Protein AF-A0A931AI17-F1 (afdb_monomer_lite)

Sequence (162 aa):
MIESPLHPPLAVEEPGRRIVLAGLVGIILPIGLLAWVWLWLMVNLFPERCGHFGCFGYLFQAWEIGRWVAALLAWPLLYLLRVRPAWPVAMLAAFFLSALWSLGEALFTRRFGVSLTLILYSGVIAFPLAARMAMPRVSHRLLIWVIGLFLALHTYAILLHE

Radius of gyration: 20.32 Å; chains: 1; bounding box: 76×24×55 Å

Foldseek 3Di:
DDDDDPDPPPPPDDLPVLLVLLLVLLVVLLVVLVVQLVVCCVVPPPCPDQDPVGCVVVSVVSNVVSVVVSLVVSQVSCVVVVLPPSVQLSVQLNLQLLLLLLLLVLCCVPDVVVSVCSNSNSSSVSRSVSSVLPDPPDDVVVVVVVSVVSVVSSVVSVVSVD

pLDDT: mean 72.92, std 10.22, range [43.5, 85.94]

Secondary structure (DSSP, 8-state):
--------------HHHHHHHHHHHHHHHHHHHHHHHHHHHHHH--GGG--TTTTHHHHHHHHHHHHHHHHHHHHHHHHHTT-SSHHHHHHHHHHHHHHHHHHHHHHHTT-HHHHHHHHHHHHHHHHHHHHHHTSTTS-HHHHHHHHHHHHHHHHHHHHTT-

Structure (mmCIF, N/CA/C/O backbone):
data_AF-A0A931AI17-F1
#
_entry.id   AF-A0A931AI17-F1
#
loop_
_atom_site.group_PDB
_atom_site.id
_atom_site.type_symbol
_atom_site.label_atom_id
_atom_site.label_alt_id
_atom_site.label_comp_id
_atom_site.label_asym_id
_atom_site.label_entity_id
_atom_site.label_seq_id
_atom_site.pdbx_PDB_ins_code
_atom_site.Cartn_x
_atom_site.Cartn_y
_atom_site.Cartn_z
_atom_site.occupancy
_atom_site.B_iso_or_equiv
_atom_site.auth_seq_id
_atom_site.auth_comp_id
_atom_site.auth_asym_id
_atom_site.auth_atom_id
_atom_site.pdbx_PDB_model_num
ATOM 1 N N . MET A 1 1 ? -54.303 -13.333 25.512 1.00 45.28 1 MET A N 1
ATOM 2 C CA . MET A 1 1 ? -54.376 -13.826 24.119 1.00 45.28 1 MET A CA 1
ATOM 3 C C . MET A 1 1 ? -54.607 -12.603 23.251 1.00 45.28 1 MET A C 1
ATOM 5 O O . MET A 1 1 ? -55.621 -11.963 23.455 1.00 45.28 1 MET A O 1
ATOM 9 N N . ILE A 1 2 ? -53.712 -12.132 22.391 1.00 43.91 2 ILE A N 1
ATOM 10 C CA . ILE A 1 2 ? -52.614 -12.762 21.650 1.00 43.91 2 ILE A CA 1
ATOM 11 C C . ILE A 1 2 ? -51.497 -11.719 21.469 1.00 43.91 2 ILE A C 1
ATOM 13 O O . ILE A 1 2 ? -51.764 -10.528 21.327 1.00 43.91 2 ILE A O 1
ATOM 17 N N . GLU A 1 3 ? -50.260 -12.199 21.513 1.00 45.06 3 GLU A N 1
ATOM 18 C CA . GLU A 1 3 ? -49.017 -11.496 21.206 1.00 45.06 3 GLU A CA 1
ATOM 19 C C . GLU A 1 3 ? -48.950 -11.037 19.740 1.00 45.06 3 GLU A C 1
ATOM 21 O O . GLU A 1 3 ? -49.243 -11.814 18.835 1.00 45.06 3 GLU A O 1
ATOM 26 N N . SER A 1 4 ? -48.446 -9.826 19.487 1.00 44.44 4 SER A N 1
ATOM 27 C CA . SER A 1 4 ? -47.228 -9.644 18.672 1.00 44.44 4 SER A CA 1
ATOM 28 C C . SER A 1 4 ? -46.921 -8.166 18.415 1.00 44.44 4 SER A C 1
ATOM 30 O O . SER A 1 4 ? -47.710 -7.476 17.769 1.00 44.44 4 SER A O 1
ATOM 32 N N . PRO A 1 5 ? -45.741 -7.680 18.832 1.00 48.47 5 PRO A N 1
ATOM 33 C CA . PRO A 1 5 ? -45.153 -6.462 18.304 1.00 48.47 5 PRO A CA 1
ATOM 34 C C . PRO A 1 5 ? -44.462 -6.784 16.972 1.00 48.47 5 PRO A C 1
ATOM 36 O O . PRO A 1 5 ? -43.432 -7.454 16.943 1.00 48.47 5 PRO A O 1
ATOM 39 N N . LEU A 1 6 ? -44.996 -6.286 15.854 1.00 47.03 6 LEU A N 1
ATOM 40 C CA . LEU A 1 6 ? -44.310 -6.332 14.560 1.00 47.03 6 LEU A CA 1
ATOM 41 C C . LEU A 1 6 ? -43.271 -5.199 14.492 1.00 47.03 6 LEU A C 1
ATOM 43 O O . LEU A 1 6 ? -43.386 -4.260 13.708 1.00 47.03 6 LEU A O 1
ATOM 47 N N . HIS A 1 7 ? -42.259 -5.268 15.357 1.00 44.97 7 HIS A N 1
ATOM 48 C CA . HIS A 1 7 ? -40.999 -4.585 15.095 1.00 44.97 7 HIS A CA 1
ATOM 49 C C . HIS A 1 7 ? -40.277 -5.386 14.006 1.00 44.97 7 HIS A C 1
ATOM 51 O O . HIS A 1 7 ? -40.044 -6.581 14.206 1.00 44.97 7 HIS A O 1
ATOM 57 N N . PRO A 1 8 ? -39.909 -4.786 12.859 1.00 49.00 8 PRO A N 1
ATOM 58 C CA . PRO A 1 8 ? -38.988 -5.456 11.955 1.00 49.00 8 PRO A CA 1
ATOM 59 C C . PRO A 1 8 ? -37.701 -5.746 12.739 1.00 49.00 8 PRO A C 1
ATOM 61 O O . PRO A 1 8 ? -37.290 -4.903 13.549 1.00 49.00 8 PRO A O 1
ATOM 64 N N . PRO A 1 9 ? -37.066 -6.916 12.550 1.00 43.50 9 PRO A N 1
ATOM 65 C CA . PRO A 1 9 ? -35.793 -7.186 13.188 1.00 43.50 9 PRO A CA 1
ATOM 66 C C . PRO A 1 9 ? -34.846 -6.079 12.737 1.00 43.50 9 PRO A C 1
ATOM 68 O O . PRO A 1 9 ? -34.567 -5.934 11.547 1.00 43.50 9 PRO A O 1
ATOM 71 N N . LEU A 1 10 ? -34.409 -5.254 13.690 1.00 45.06 10 LEU A N 1
ATOM 72 C CA . LEU A 1 10 ? -33.282 -4.353 13.521 1.00 45.06 10 LEU A CA 1
ATOM 73 C C . LEU A 1 10 ? -32.106 -5.247 13.155 1.00 45.06 10 LEU A C 1
ATOM 75 O O . LEU A 1 10 ? -31.469 -5.842 14.024 1.00 45.06 10 LEU A O 1
ATOM 79 N N . ALA A 1 11 ? -31.916 -5.418 11.850 1.00 47.84 11 ALA A N 1
ATOM 80 C CA . ALA A 1 11 ? -30.879 -6.238 11.287 1.00 47.84 11 ALA A CA 1
ATOM 81 C C . ALA A 1 11 ? -29.571 -5.774 11.916 1.00 47.84 11 ALA A C 1
ATOM 83 O O . ALA A 1 11 ? -29.142 -4.629 11.755 1.00 47.84 11 ALA A O 1
ATOM 84 N N . VAL A 1 12 ? -28.956 -6.678 12.670 1.00 48.72 12 VAL A N 1
ATOM 85 C CA . VAL A 1 12 ? -27.573 -6.602 13.129 1.00 48.72 12 VAL A CA 1
ATOM 86 C C . VAL A 1 12 ? -26.684 -6.792 11.886 1.00 48.72 12 VAL A C 1
ATOM 88 O O . VAL A 1 12 ? -25.872 -7.701 11.796 1.00 48.72 12 VAL A O 1
ATOM 91 N N . GLU A 1 13 ? -26.890 -5.946 10.877 1.00 46.66 13 GLU A N 1
ATOM 92 C CA . GLU A 1 13 ? -26.094 -5.812 9.670 1.00 46.66 13 GLU A CA 1
ATOM 93 C C . GLU A 1 13 ? -25.096 -4.666 9.899 1.00 46.66 13 GLU A C 1
ATOM 95 O O . GLU A 1 13 ? -25.467 -3.512 10.085 1.00 46.66 13 GLU A O 1
ATOM 100 N N . GLU A 1 14 ? -23.782 -4.824 9.872 1.00 59.44 14 GLU A N 1
ATOM 101 C CA . GLU A 1 14 ? -22.944 -6.006 9.734 1.00 59.44 14 GLU A CA 1
ATOM 102 C C . GLU A 1 14 ? -21.517 -5.420 9.800 1.00 59.44 14 GLU A C 1
ATOM 104 O O . GLU A 1 14 ? -21.008 -4.891 8.803 1.00 59.44 14 GLU A O 1
ATOM 109 N N . PRO A 1 15 ? -20.839 -5.394 10.960 1.00 61.41 15 PRO A N 1
ATOM 110 C CA . PRO A 1 15 ? -19.423 -5.017 10.995 1.00 61.41 15 PRO A CA 1
ATOM 111 C C . PRO A 1 15 ? -18.594 -5.866 10.011 1.00 61.41 15 PRO A C 1
ATOM 113 O O . PRO A 1 15 ? -17.629 -5.360 9.442 1.00 61.41 15 PRO A O 1
ATOM 116 N N . GLY A 1 16 ? -19.039 -7.098 9.724 1.00 61.62 16 GLY A N 1
ATOM 117 C CA . GLY A 1 16 ? -18.505 -7.964 8.669 1.00 61.62 16 GLY A CA 1
ATOM 118 C C . GLY A 1 16 ? -18.611 -7.370 7.259 1.00 61.62 16 GLY A C 1
ATOM 119 O O . GLY A 1 16 ? -17.599 -7.287 6.569 1.00 61.62 16 GLY A O 1
ATOM 120 N N . ARG A 1 17 ? -19.777 -6.858 6.843 1.00 71.50 17 ARG A N 1
ATOM 121 C CA . ARG A 1 17 ? -19.976 -6.269 5.503 1.00 71.50 17 ARG A CA 1
ATOM 122 C C . ARG A 1 17 ? -19.066 -5.075 5.246 1.00 71.50 17 ARG A C 1
ATOM 124 O O . ARG A 1 17 ? -18.574 -4.908 4.136 1.00 71.50 17 ARG A O 1
ATOM 131 N N . ARG A 1 18 ? -18.770 -4.272 6.275 1.00 68.19 18 ARG A N 1
ATOM 132 C CA . ARG A 1 18 ? -17.817 -3.149 6.167 1.00 68.19 18 ARG A CA 1
ATOM 133 C C . ARG A 1 18 ? -16.382 -3.620 5.936 1.00 68.19 18 ARG A C 1
ATOM 135 O O . ARG A 1 18 ? -15.666 -3.000 5.158 1.00 68.19 18 ARG A O 1
ATOM 142 N N . ILE A 1 19 ? -15.978 -4.711 6.586 1.00 67.94 19 ILE A N 1
ATOM 143 C CA . ILE A 1 19 ? -14.653 -5.318 6.405 1.00 67.94 19 ILE A CA 1
ATOM 144 C C . ILE A 1 19 ? -14.550 -5.943 5.009 1.00 67.94 19 ILE A C 1
ATOM 146 O O . ILE A 1 19 ? -13.544 -5.744 4.335 1.00 67.94 19 ILE A O 1
ATOM 150 N N . VAL A 1 20 ? -15.605 -6.621 4.544 1.00 73.31 20 VAL A N 1
ATOM 151 C CA . VAL A 1 20 ? -15.669 -7.196 3.191 1.00 73.31 20 VAL A CA 1
ATOM 152 C C . VAL A 1 20 ? -15.614 -6.100 2.121 1.00 73.31 20 VAL A C 1
ATOM 154 O O . VAL A 1 20 ? -14.828 -6.213 1.186 1.00 73.31 20 VAL A O 1
ATOM 157 N N . LEU A 1 21 ? -16.364 -5.003 2.283 1.00 73.44 21 LEU A N 1
ATOM 158 C CA . LEU A 1 21 ? -16.324 -3.847 1.374 1.00 73.44 21 LEU A CA 1
ATOM 159 C C . LEU A 1 21 ? -14.944 -3.172 1.352 1.00 73.44 21 LEU A C 1
ATOM 161 O O . LEU A 1 21 ? -14.448 -2.837 0.280 1.00 73.44 21 LEU A O 1
ATOM 165 N N . ALA A 1 22 ? -14.299 -3.011 2.512 1.00 68.81 22 ALA A N 1
ATOM 166 C CA . ALA A 1 22 ? -12.932 -2.492 2.589 1.00 68.81 22 ALA A CA 1
ATOM 167 C C . ALA A 1 22 ? -11.912 -3.446 1.937 1.00 68.81 22 ALA A C 1
ATOM 169 O O . ALA A 1 22 ? -10.990 -2.994 1.264 1.00 68.81 22 ALA A O 1
ATOM 170 N N . GLY A 1 23 ? -12.096 -4.762 2.070 1.00 66.44 23 GLY A N 1
ATOM 171 C CA . GLY A 1 23 ? -11.300 -5.758 1.347 1.00 66.44 23 GLY A CA 1
ATOM 172 C C . GLY A 1 23 ? -11.491 -5.671 -0.169 1.00 66.44 23 GLY A C 1
ATOM 173 O O . GLY A 1 23 ? -10.515 -5.717 -0.912 1.00 66.44 23 GLY A O 1
ATOM 174 N N . LEU A 1 24 ? -12.726 -5.450 -0.625 1.00 76.62 24 LEU A N 1
ATOM 175 C CA . LEU A 1 24 ? -13.067 -5.232 -2.035 1.00 76.62 24 LEU A CA 1
ATOM 176 C C . LEU A 1 24 ? -12.364 -4.000 -2.613 1.00 76.62 24 LEU A C 1
ATOM 178 O O . LEU A 1 24 ? -11.842 -4.070 -3.721 1.00 76.62 24 LEU A O 1
ATOM 182 N N . VAL A 1 25 ? -12.260 -2.908 -1.846 1.00 73.44 25 VAL A N 1
ATOM 183 C CA . VAL A 1 25 ? -11.425 -1.748 -2.216 1.00 73.44 25 VAL A CA 1
ATOM 184 C C . VAL A 1 25 ? -9.977 -2.169 -2.428 1.00 73.44 25 VAL A C 1
ATOM 186 O O . VAL A 1 25 ? -9.384 -1.804 -3.439 1.00 73.44 25 VAL A O 1
ATOM 189 N N . GLY A 1 26 ? -9.437 -2.993 -1.528 1.00 64.25 26 GLY A N 1
ATOM 190 C CA . GLY A 1 26 ? -8.090 -3.550 -1.636 1.00 64.25 26 GLY A CA 1
ATOM 191 C C . GLY A 1 26 ? -7.853 -4.444 -2.859 1.00 64.25 26 GLY A C 1
ATOM 192 O O . GLY A 1 26 ? -6.697 -4.635 -3.217 1.00 64.25 26 GLY A O 1
ATOM 193 N N . ILE A 1 27 ? -8.907 -4.952 -3.511 1.00 75.44 27 ILE A N 1
ATOM 194 C CA . ILE A 1 27 ? -8.845 -5.735 -4.762 1.00 75.44 27 ILE A CA 1
ATOM 195 C C . ILE A 1 27 ? -9.074 -4.841 -5.989 1.00 75.44 27 ILE A C 1
ATOM 197 O O . ILE A 1 27 ? -8.393 -4.978 -7.002 1.00 75.44 27 ILE A O 1
ATOM 201 N N . ILE A 1 28 ? -10.006 -3.892 -5.906 1.00 76.56 28 ILE A N 1
ATOM 202 C CA . ILE A 1 28 ? -10.311 -2.967 -7.005 1.00 76.56 28 ILE A CA 1
ATOM 203 C C . ILE A 1 28 ? -9.126 -2.029 -7.266 1.00 76.56 28 ILE A C 1
ATOM 205 O O . ILE A 1 28 ? -8.806 -1.762 -8.423 1.00 76.56 28 ILE A O 1
ATOM 209 N N . LEU A 1 29 ? -8.442 -1.567 -6.213 1.00 69.88 29 LEU A N 1
ATOM 210 C CA . LEU A 1 29 ? -7.270 -0.696 -6.335 1.00 69.88 29 LEU A CA 1
ATOM 211 C C . LEU A 1 29 ? -6.147 -1.299 -7.201 1.00 69.88 29 LEU A C 1
ATOM 213 O O . LEU A 1 29 ? -5.732 -0.630 -8.146 1.00 69.88 29 LEU A O 1
ATOM 217 N N . PRO A 1 30 ? -5.647 -2.526 -6.934 1.00 67.81 30 PRO A N 1
ATOM 218 C CA . PRO A 1 30 ? -4.593 -3.126 -7.746 1.00 67.81 30 PRO A CA 1
ATOM 219 C C . PRO A 1 30 ? -5.051 -3.401 -9.181 1.00 67.81 30 PRO A C 1
ATOM 221 O O . PRO A 1 30 ? -4.255 -3.226 -10.096 1.00 67.81 30 PRO A O 1
ATOM 224 N N . ILE A 1 31 ? -6.325 -3.741 -9.412 1.00 76.44 31 ILE A N 1
ATOM 225 C CA . ILE A 1 31 ? -6.867 -3.879 -10.775 1.00 76.44 31 ILE A CA 1
ATOM 226 C C . ILE A 1 31 ? -6.833 -2.532 -11.509 1.00 76.44 31 ILE A C 1
ATOM 228 O O . ILE A 1 31 ? -6.402 -2.473 -12.659 1.00 76.44 31 ILE A O 1
ATOM 232 N N . GLY A 1 32 ? -7.229 -1.442 -10.846 1.00 75.69 32 GLY A N 1
ATOM 233 C CA . GLY A 1 32 ? -7.143 -0.089 -11.403 1.00 75.69 32 GLY A CA 1
ATOM 234 C C . GLY A 1 32 ? -5.703 0.342 -11.694 1.00 75.69 32 GLY A C 1
ATOM 235 O O . GLY A 1 32 ? -5.436 0.922 -12.742 1.00 75.69 32 GLY A O 1
ATOM 236 N N . LEU A 1 33 ? -4.764 -0.004 -10.811 1.00 70.88 33 LEU A N 1
ATOM 237 C CA . LEU A 1 33 ? -3.324 0.211 -10.993 1.00 70.88 33 LEU A CA 1
ATOM 238 C C . LEU A 1 33 ? -2.779 -0.559 -12.202 1.00 70.88 33 LEU A C 1
ATOM 240 O O . LEU A 1 33 ? -2.066 0.014 -13.021 1.00 70.88 33 LEU A O 1
ATOM 244 N N . LEU A 1 34 ? -3.149 -1.833 -12.349 1.00 75.00 34 LEU A N 1
ATOM 245 C CA . LEU A 1 34 ? -2.770 -2.649 -13.504 1.00 75.00 34 LEU A CA 1
ATOM 246 C C . LEU A 1 34 ? -3.369 -2.095 -14.799 1.00 75.00 34 LEU A C 1
ATOM 248 O O . LEU A 1 34 ? -2.664 -2.004 -15.800 1.00 75.00 34 LEU A O 1
ATOM 252 N N . ALA A 1 35 ? -4.634 -1.669 -14.775 1.00 78.88 35 ALA A N 1
ATOM 253 C CA . ALA A 1 35 ? -5.285 -1.030 -15.914 1.00 78.88 35 ALA A CA 1
ATOM 254 C C . ALA A 1 35 ? -4.616 0.303 -16.284 1.00 78.88 35 ALA A C 1
ATOM 256 O O . ALA A 1 35 ? -4.442 0.585 -17.466 1.00 78.88 35 ALA A O 1
ATOM 257 N N . TRP A 1 36 ? -4.191 1.096 -15.296 1.00 75.50 36 TRP A N 1
ATOM 258 C CA . TRP A 1 36 ? -3.440 2.332 -15.515 1.00 75.50 36 TRP A CA 1
ATOM 259 C C . TRP A 1 36 ? -2.076 2.065 -16.145 1.00 75.50 36 TRP A C 1
ATOM 261 O O . TRP A 1 36 ? -1.749 2.674 -17.159 1.00 75.50 36 TRP A O 1
ATOM 271 N N . VAL A 1 37 ? -1.299 1.130 -15.588 1.00 73.06 37 VAL A N 1
ATOM 272 C CA . VAL A 1 37 ? 0.003 0.736 -16.147 1.00 73.06 37 VAL A CA 1
ATOM 273 C C . VAL A 1 37 ? -0.172 0.212 -17.569 1.00 73.06 37 VAL A C 1
ATOM 275 O O . VAL A 1 37 ? 0.583 0.604 -18.451 1.00 73.06 37 VAL A O 1
ATOM 278 N N . TRP A 1 38 ? -1.193 -0.609 -17.818 1.00 77.75 38 TRP A N 1
ATOM 279 C CA . TRP A 1 38 ? -1.514 -1.120 -19.149 1.00 77.75 38 TRP A CA 1
ATOM 280 C C . TRP A 1 38 ? -1.895 -0.009 -20.134 1.00 77.75 38 TRP A C 1
ATOM 282 O O . TRP A 1 38 ? -1.382 0.025 -21.250 1.00 77.75 38 TRP A O 1
ATOM 292 N N . LEU A 1 39 ? -2.763 0.922 -19.729 1.00 79.25 39 LEU A N 1
ATOM 293 C CA . LEU A 1 39 ? -3.173 2.059 -20.554 1.00 79.25 39 LEU A CA 1
ATOM 294 C C . LEU A 1 39 ? -1.986 2.977 -20.851 1.00 79.25 39 LEU A C 1
ATOM 296 O O . LEU A 1 39 ? -1.784 3.372 -21.994 1.00 79.25 39 LEU A O 1
ATOM 300 N N . TRP A 1 40 ? -1.173 3.281 -19.840 1.00 72.00 40 TRP A N 1
ATOM 301 C CA . TRP A 1 40 ? 0.033 4.088 -19.989 1.00 72.00 40 TRP A CA 1
ATOM 302 C C . TRP A 1 40 ? 1.036 3.423 -20.923 1.00 72.00 40 TRP A C 1
ATOM 304 O O . TRP A 1 40 ? 1.613 4.092 -21.779 1.00 72.00 40 TRP A O 1
ATOM 314 N N . LEU A 1 41 ? 1.218 2.111 -20.773 1.00 72.44 41 LEU A N 1
ATOM 315 C CA . LEU A 1 41 ? 2.062 1.299 -21.632 1.00 72.44 41 LEU A CA 1
ATOM 316 C C . LEU A 1 41 ? 1.546 1.343 -23.073 1.00 72.44 41 LEU A C 1
ATOM 318 O O . LEU A 1 41 ? 2.333 1.613 -23.965 1.00 72.44 41 LEU A O 1
ATOM 322 N N . MET A 1 42 ? 0.240 1.192 -23.303 1.00 73.62 42 MET A N 1
ATOM 323 C CA . MET A 1 42 ? -0.364 1.292 -24.639 1.00 73.62 42 MET A CA 1
ATOM 324 C C . MET A 1 42 ? -0.238 2.689 -25.263 1.00 73.62 42 MET A C 1
ATOM 326 O O . MET A 1 42 ? 0.005 2.799 -26.459 1.00 73.62 42 MET A O 1
ATOM 330 N N . VAL A 1 43 ? -0.376 3.757 -24.473 1.00 71.81 43 VAL A N 1
ATOM 331 C CA . VAL A 1 43 ? -0.275 5.146 -24.960 1.00 71.81 43 VAL A CA 1
ATOM 332 C C . VAL A 1 43 ? 1.178 5.555 -25.229 1.00 71.81 43 VAL A C 1
ATOM 334 O O . VAL A 1 43 ? 1.435 6.326 -26.152 1.00 71.81 43 VAL A O 1
ATOM 337 N N . ASN A 1 44 ? 2.133 5.046 -24.444 1.00 67.62 44 ASN A N 1
ATOM 338 C CA . ASN A 1 44 ? 3.548 5.429 -24.518 1.00 67.62 44 ASN A CA 1
ATOM 339 C C . ASN A 1 44 ? 4.456 4.377 -25.179 1.00 67.62 44 ASN A C 1
ATOM 341 O O . ASN A 1 44 ? 5.660 4.611 -25.281 1.00 67.62 44 ASN A O 1
ATOM 345 N N . LEU A 1 45 ? 3.914 3.256 -25.669 1.00 62.25 45 LEU A N 1
ATOM 346 C CA . LEU A 1 45 ? 4.599 2.286 -26.538 1.00 62.25 45 LEU A CA 1
ATOM 347 C C . LEU A 1 45 ? 4.816 2.873 -27.943 1.00 62.25 45 LEU A C 1
ATOM 349 O O . LEU A 1 45 ? 4.342 2.353 -28.948 1.00 62.25 45 LEU A O 1
ATOM 353 N N . PHE A 1 46 ? 5.568 3.966 -28.021 1.00 57.66 46 PHE A N 1
ATOM 354 C CA . PHE A 1 46 ? 6.237 4.369 -29.249 1.00 57.66 46 PHE A CA 1
ATOM 355 C C . PHE A 1 46 ? 7.725 4.019 -29.092 1.00 57.66 46 PHE A C 1
ATOM 357 O O . PHE A 1 46 ? 8.377 4.553 -28.191 1.00 57.66 46 PHE A O 1
ATOM 364 N N . PRO A 1 47 ? 8.278 3.118 -29.930 1.00 56.56 47 PRO A N 1
ATOM 365 C CA . PRO A 1 47 ? 9.627 2.552 -29.768 1.00 56.56 47 PRO A CA 1
ATOM 366 C C . PRO A 1 47 ? 10.767 3.585 -29.850 1.00 56.56 47 PRO A C 1
ATOM 368 O O . PRO A 1 47 ? 11.898 3.290 -29.485 1.00 56.56 47 PRO A O 1
ATOM 371 N N . GLU A 1 48 ? 10.462 4.813 -30.262 1.00 59.69 48 GLU A N 1
ATOM 372 C CA . GLU A 1 48 ? 11.404 5.919 -30.461 1.00 59.69 48 GLU A CA 1
ATOM 373 C C . GLU A 1 48 ? 11.909 6.568 -29.148 1.00 59.69 48 GLU A C 1
ATOM 375 O O . GLU A 1 48 ? 12.813 7.399 -29.190 1.00 59.69 48 GLU A O 1
ATOM 380 N N . ARG A 1 49 ? 11.333 6.250 -27.972 1.00 59.38 49 ARG A N 1
ATOM 381 C CA . ARG A 1 49 ? 11.617 6.964 -26.700 1.00 59.38 49 ARG A CA 1
ATOM 382 C C . ARG A 1 49 ? 12.182 6.117 -25.551 1.00 59.38 49 ARG A C 1
ATOM 384 O O . ARG A 1 49 ? 12.205 6.600 -24.420 1.00 59.38 49 ARG A O 1
ATOM 391 N N . CYS A 1 50 ? 12.647 4.884 -25.765 1.00 67.94 50 CYS A N 1
ATOM 392 C CA . CYS A 1 50 ? 13.310 4.161 -24.668 1.00 67.94 50 CYS A CA 1
ATOM 393 C C . CYS A 1 50 ? 14.716 4.766 -24.422 1.00 67.94 50 CYS A C 1
ATOM 395 O O . CYS A 1 50 ? 15.568 4.754 -25.306 1.00 67.94 50 CYS A O 1
ATOM 397 N N . GLY A 1 51 ? 14.953 5.316 -23.224 1.00 64.06 51 GLY A N 1
ATOM 398 C CA . GLY A 1 51 ? 16.236 5.911 -22.824 1.00 64.06 51 GLY A CA 1
ATOM 399 C C . GLY A 1 51 ? 17.317 4.883 -22.455 1.00 64.06 51 GLY A C 1
ATOM 400 O O . GLY A 1 51 ? 17.166 3.685 -22.679 1.00 64.06 51 GLY A O 1
ATOM 401 N N . HIS A 1 52 ? 18.405 5.348 -21.829 1.00 60.34 52 HIS A N 1
ATOM 402 C CA . HIS A 1 52 ? 19.608 4.552 -21.518 1.00 60.34 52 HIS A CA 1
ATOM 403 C C . HIS A 1 52 ? 19.356 3.287 -20.662 1.00 60.34 52 HIS A C 1
ATOM 405 O O . HIS A 1 52 ? 20.098 2.318 -20.776 1.00 60.34 52 HIS A O 1
ATOM 411 N N . PHE A 1 53 ? 18.283 3.256 -19.859 1.00 58.12 53 PHE A N 1
ATOM 412 C CA . PHE A 1 53 ? 17.866 2.097 -19.046 1.00 58.12 53 PHE A CA 1
ATOM 413 C C . PHE A 1 53 ? 16.738 1.264 -19.687 1.00 58.12 53 PHE A C 1
ATOM 415 O O . PHE A 1 53 ? 16.043 0.496 -19.016 1.00 58.12 53 PHE A O 1
ATOM 422 N N . GLY A 1 54 ? 16.517 1.437 -20.992 1.00 69.00 54 GLY A N 1
ATOM 423 C CA . GLY A 1 54 ? 15.405 0.835 -21.716 1.00 69.00 54 GLY A CA 1
ATOM 424 C C . GLY A 1 54 ? 14.046 1.351 -21.238 1.00 69.00 54 GLY A C 1
ATOM 425 O O . GLY A 1 54 ? 13.928 2.302 -20.464 1.00 69.00 54 GLY A O 1
ATOM 426 N N . CYS A 1 55 ? 12.980 0.694 -21.684 1.00 72.44 55 CYS A N 1
ATOM 427 C CA . CYS A 1 55 ? 11.620 1.056 -21.290 1.00 72.44 55 CYS A CA 1
ATOM 428 C C . CYS A 1 55 ? 11.256 0.655 -19.838 1.00 72.44 55 CYS A C 1
ATOM 430 O O . CYS A 1 55 ? 10.153 0.931 -19.371 1.00 72.44 55 CYS A O 1
ATOM 432 N N . PHE A 1 56 ? 12.200 0.074 -19.087 1.00 68.75 56 PHE A N 1
ATOM 433 C CA . PHE A 1 56 ? 12.020 -0.306 -17.683 1.00 68.75 56 PHE A CA 1
ATOM 434 C C . PHE A 1 56 ? 11.948 0.910 -16.743 1.00 68.75 56 PHE A C 1
ATOM 436 O O . PHE A 1 56 ? 11.167 0.908 -15.793 1.00 68.75 56 PHE A O 1
ATOM 443 N N . GLY A 1 57 ? 12.694 1.982 -17.041 1.00 67.06 57 GLY A N 1
ATOM 444 C CA . GLY A 1 57 ? 12.653 3.224 -16.255 1.00 67.06 57 GLY A CA 1
ATOM 445 C C . GLY A 1 57 ? 11.277 3.899 -16.278 1.00 67.06 57 GLY A C 1
ATOM 446 O O . GLY A 1 57 ? 10.779 4.341 -15.245 1.00 67.06 57 GLY A O 1
ATOM 447 N N . TYR A 1 58 ? 10.606 3.882 -17.433 1.00 69.62 58 TYR A N 1
ATOM 448 C CA . TYR A 1 58 ? 9.232 4.378 -17.563 1.00 69.62 58 TYR A CA 1
ATOM 449 C C . TYR A 1 58 ? 8.227 3.533 -16.780 1.00 69.62 58 TYR A C 1
ATOM 451 O O . TYR A 1 58 ? 7.250 4.067 -16.260 1.00 69.62 58 TYR A O 1
ATOM 459 N N . LEU A 1 59 ? 8.474 2.227 -16.673 1.00 70.50 59 LEU A N 1
ATOM 460 C CA . LEU A 1 59 ? 7.619 1.308 -15.931 1.00 70.50 59 LEU A CA 1
ATOM 461 C C . LEU A 1 59 ? 7.709 1.574 -14.424 1.00 70.50 59 LEU A C 1
ATOM 463 O O . LEU A 1 59 ? 6.681 1.635 -13.756 1.00 70.50 59 LEU A O 1
ATOM 467 N N . PHE A 1 60 ? 8.918 1.826 -13.911 1.00 72.31 60 PHE A N 1
ATOM 468 C CA . PHE A 1 60 ? 9.132 2.228 -12.519 1.00 72.31 60 PHE A CA 1
ATOM 469 C C . PHE A 1 60 ? 8.468 3.576 -12.200 1.00 72.31 60 PHE A C 1
ATOM 471 O O . PHE A 1 60 ? 7.768 3.705 -11.198 1.00 72.31 60 PHE A O 1
ATOM 478 N N . GLN A 1 61 ? 8.600 4.561 -13.091 1.00 75.31 61 GLN A N 1
ATOM 479 C CA . GLN A 1 61 ? 7.992 5.878 -12.894 1.00 75.31 61 GLN A CA 1
ATOM 480 C C . GLN A 1 61 ? 6.455 5.836 -12.961 1.00 75.31 61 GLN A C 1
ATOM 482 O O . GLN A 1 61 ? 5.776 6.431 -12.123 1.00 75.31 61 GLN A O 1
ATOM 487 N N . ALA A 1 62 ? 5.882 5.096 -13.917 1.00 72.38 62 ALA A N 1
ATOM 488 C CA . ALA A 1 62 ? 4.434 4.894 -14.003 1.00 72.38 62 ALA A CA 1
ATOM 489 C C . ALA A 1 62 ? 3.887 4.142 -12.778 1.00 72.38 62 ALA A C 1
ATOM 491 O O . ALA A 1 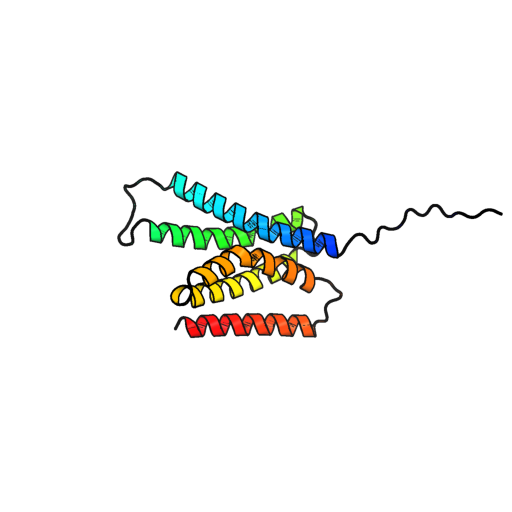62 ? 2.790 4.442 -12.305 1.00 72.38 62 ALA A O 1
ATOM 492 N N . TRP A 1 63 ? 4.664 3.193 -12.252 1.00 73.25 63 TRP A N 1
ATOM 493 C CA . TRP A 1 63 ? 4.351 2.445 -11.039 1.00 73.25 63 TRP A CA 1
ATOM 494 C C . TRP A 1 63 ? 4.321 3.341 -9.791 1.00 73.25 63 TRP A C 1
ATOM 496 O O . TRP A 1 63 ? 3.367 3.284 -9.011 1.00 73.25 63 TRP A O 1
ATOM 506 N N . GLU A 1 64 ? 5.321 4.207 -9.622 1.00 78.56 64 GLU A N 1
ATOM 507 C CA . GLU A 1 64 ? 5.396 5.151 -8.504 1.00 78.56 64 GLU A CA 1
ATOM 508 C C . GLU A 1 64 ? 4.226 6.145 -8.521 1.00 78.56 64 GLU A C 1
ATOM 510 O O . GLU A 1 64 ? 3.503 6.277 -7.530 1.00 78.56 64 GLU A O 1
ATOM 515 N N . ILE A 1 65 ? 3.961 6.771 -9.674 1.00 77.75 65 ILE A N 1
ATOM 516 C CA . ILE A 1 65 ? 2.834 7.702 -9.841 1.00 77.75 65 ILE A CA 1
ATOM 517 C C . ILE A 1 65 ? 1.503 6.974 -9.615 1.00 77.75 65 ILE A C 1
ATOM 519 O O . ILE A 1 65 ? 0.635 7.465 -8.890 1.00 77.75 65 ILE A O 1
ATOM 523 N N . GLY A 1 66 ? 1.348 5.780 -10.194 1.00 75.19 66 GLY A N 1
ATOM 524 C CA . GLY A 1 66 ? 0.132 4.979 -10.082 1.00 75.19 66 GLY A CA 1
ATOM 525 C C . GLY A 1 66 ? -0.229 4.643 -8.636 1.00 75.19 66 GLY A C 1
ATOM 526 O O . GLY A 1 66 ? -1.407 4.662 -8.282 1.00 75.19 66 GLY A O 1
ATOM 527 N N . ARG A 1 67 ? 0.759 4.382 -7.771 1.00 76.38 67 ARG A N 1
ATOM 528 C CA . ARG A 1 67 ? 0.535 4.062 -6.349 1.00 76.38 67 ARG A CA 1
ATOM 529 C C . ARG A 1 67 ? -0.043 5.228 -5.573 1.00 76.38 67 ARG A C 1
ATOM 531 O O . ARG A 1 67 ? -1.019 5.046 -4.845 1.00 76.38 67 ARG A O 1
ATOM 538 N N . TRP A 1 68 ? 0.506 6.423 -5.760 1.00 76.81 68 TRP A N 1
ATOM 539 C CA . TRP A 1 68 ? -0.010 7.626 -5.112 1.00 76.81 68 TRP A CA 1
ATOM 540 C C . TRP A 1 68 ? -1.395 7.995 -5.629 1.00 76.81 68 TRP A C 1
ATOM 542 O O . TRP A 1 68 ? -2.288 8.291 -4.837 1.00 76.81 68 TRP A O 1
ATOM 552 N N . VAL A 1 69 ? -1.609 7.892 -6.942 1.00 77.06 69 VAL A N 1
ATOM 553 C CA . VAL A 1 69 ? -2.926 8.095 -7.555 1.00 77.06 69 VAL A CA 1
ATOM 554 C C . VAL A 1 69 ? -3.944 7.106 -6.985 1.00 77.06 69 VAL A C 1
ATOM 556 O O . VAL A 1 69 ? -5.031 7.517 -6.588 1.00 77.06 69 VAL A O 1
ATOM 559 N N . ALA A 1 70 ? -3.587 5.827 -6.857 1.00 75.19 70 ALA A N 1
ATOM 560 C CA . ALA A 1 70 ? -4.447 4.807 -6.268 1.00 75.19 70 ALA A CA 1
ATOM 561 C C . ALA A 1 70 ? -4.743 5.078 -4.783 1.00 75.19 70 ALA A C 1
ATOM 563 O O . ALA A 1 70 ? -5.891 4.952 -4.358 1.00 75.19 70 ALA A O 1
ATOM 564 N N . ALA A 1 71 ? -3.748 5.509 -4.002 1.00 75.56 71 ALA A N 1
ATOM 565 C CA . ALA A 1 71 ? -3.941 5.908 -2.608 1.00 75.56 71 ALA A CA 1
ATOM 566 C C . ALA A 1 71 ? -4.892 7.112 -2.479 1.00 75.56 71 ALA A C 1
ATOM 568 O O . ALA A 1 71 ? -5.767 7.114 -1.613 1.00 75.56 71 ALA A O 1
ATOM 569 N N . LEU A 1 72 ? -4.784 8.099 -3.374 1.00 77.88 72 LEU A N 1
ATOM 570 C CA . LEU A 1 72 ? -5.703 9.239 -3.435 1.00 77.88 72 LEU A CA 1
ATOM 571 C C . LEU A 1 72 ? -7.115 8.814 -3.867 1.00 77.88 72 LEU A C 1
ATOM 573 O O . LEU A 1 72 ? -8.094 9.276 -3.285 1.00 77.88 72 LEU A O 1
ATOM 577 N N . LEU A 1 73 ? -7.237 7.899 -4.833 1.00 74.38 73 LEU A N 1
ATOM 578 C CA . LEU A 1 73 ? -8.511 7.339 -5.311 1.00 74.38 73 LEU A CA 1
ATOM 579 C C . LEU A 1 73 ? -9.183 6.389 -4.315 1.00 74.38 73 LEU A C 1
ATOM 581 O O . LEU A 1 73 ? -10.398 6.189 -4.378 1.00 74.38 73 LEU A O 1
ATOM 585 N N . ALA A 1 74 ? -8.440 5.845 -3.356 1.00 75.69 74 ALA A N 1
ATOM 586 C CA . ALA A 1 74 ? -9.015 5.029 -2.298 1.00 75.69 74 ALA A CA 1
ATOM 587 C C . ALA A 1 74 ? -10.021 5.813 -1.446 1.00 75.69 74 ALA A C 1
ATOM 589 O O . ALA A 1 74 ? -11.038 5.268 -1.019 1.00 75.69 74 ALA A O 1
ATOM 590 N N . TRP A 1 75 ? -9.766 7.106 -1.237 1.00 76.50 75 TRP A N 1
ATOM 591 C CA . TRP A 1 75 ? -10.651 8.002 -0.505 1.00 76.50 75 TRP A CA 1
ATOM 592 C C . TRP A 1 75 ? -12.069 8.088 -1.104 1.00 76.50 75 TRP A C 1
ATOM 594 O O . TRP A 1 75 ? -13.031 7.742 -0.406 1.00 76.50 75 TRP A O 1
ATOM 604 N N . PRO A 1 76 ? -12.253 8.539 -2.366 1.00 74.44 76 PRO A N 1
ATOM 605 C CA . PRO A 1 76 ? -13.578 8.660 -2.959 1.00 74.44 76 PRO A CA 1
ATOM 606 C C . PRO A 1 76 ? -14.247 7.295 -3.091 1.00 74.44 76 PRO A C 1
ATOM 608 O O . PRO A 1 76 ? -15.460 7.211 -2.932 1.00 74.44 76 PRO A O 1
ATOM 611 N N . LEU A 1 77 ? -13.477 6.221 -3.290 1.00 75.56 77 LEU A N 1
ATOM 612 C CA . LEU A 1 77 ? -14.015 4.866 -3.354 1.00 75.56 77 LEU A CA 1
ATOM 613 C C . LEU A 1 77 ? -14.601 4.418 -2.002 1.00 75.56 77 LEU A C 1
ATOM 615 O O . LEU A 1 77 ? -15.725 3.919 -1.950 1.00 75.56 77 LEU A O 1
ATOM 619 N N . LEU A 1 78 ? -13.903 4.674 -0.890 1.00 75.12 78 LEU A N 1
ATOM 620 C CA . LEU A 1 78 ? -14.409 4.418 0.466 1.00 75.12 78 LEU A CA 1
ATOM 621 C C . LEU A 1 78 ? -15.632 5.284 0.805 1.00 75.12 78 LEU A C 1
ATOM 623 O O . LEU A 1 78 ? -16.562 4.811 1.467 1.00 75.12 78 LEU A O 1
ATOM 627 N N . TYR A 1 79 ? -15.646 6.536 0.334 1.00 75.12 79 TYR A N 1
ATOM 628 C CA . TYR A 1 79 ? -16.795 7.431 0.469 1.00 75.12 79 TYR A CA 1
ATOM 629 C C . TYR A 1 79 ? -18.012 6.906 -0.306 1.00 75.12 79 TYR A C 1
ATOM 631 O O . TYR A 1 79 ? -19.115 6.853 0.245 1.00 75.12 79 TYR A O 1
ATOM 639 N N . LEU A 1 80 ? -17.806 6.438 -1.543 1.00 77.19 80 LEU A N 1
ATOM 640 C CA . LEU A 1 80 ? -18.839 5.849 -2.397 1.00 77.19 80 LEU A CA 1
ATOM 641 C C . LEU A 1 80 ? -19.438 4.582 -1.766 1.00 77.19 80 LEU A C 1
ATOM 643 O O . LEU A 1 80 ? -20.654 4.403 -1.752 1.00 77.19 80 LEU A O 1
ATOM 647 N N . LEU A 1 81 ? -18.593 3.749 -1.152 1.00 69.00 81 LEU A N 1
ATOM 648 C CA . LEU A 1 81 ? -18.989 2.527 -0.439 1.00 69.00 81 LEU A CA 1
ATOM 649 C C . LEU A 1 81 ? -19.597 2.805 0.950 1.00 69.00 81 LEU A C 1
ATOM 651 O O . LEU A 1 81 ? -19.889 1.871 1.699 1.00 69.00 81 LEU A O 1
ATOM 655 N N . ARG A 1 82 ? -19.800 4.085 1.307 1.00 71.00 82 ARG A N 1
ATOM 656 C CA . ARG A 1 82 ? -20.377 4.562 2.578 1.00 71.00 82 ARG A CA 1
ATOM 657 C C . ARG A 1 82 ? -19.703 3.972 3.823 1.00 71.00 82 ARG A C 1
ATOM 659 O O . ARG A 1 82 ? -20.340 3.834 4.872 1.00 71.00 82 ARG A O 1
ATOM 666 N N . VAL A 1 83 ? -18.408 3.663 3.749 1.00 64.56 83 VAL A N 1
ATOM 667 C CA . VAL A 1 83 ? -17.643 3.183 4.904 1.00 64.56 83 VAL A CA 1
ATOM 668 C C . VAL A 1 83 ? -17.426 4.367 5.843 1.00 64.56 83 VAL A C 1
ATOM 670 O O . VAL A 1 83 ? -16.539 5.186 5.638 1.00 64.56 83 VAL A O 1
ATOM 673 N N . ARG A 1 84 ? -18.272 4.511 6.869 1.00 70.50 84 ARG A N 1
ATOM 674 C CA . ARG A 1 84 ? -18.085 5.530 7.912 1.00 70.50 84 ARG A CA 1
ATOM 675 C C . ARG A 1 84 ? -17.289 4.960 9.094 1.00 70.50 84 ARG A C 1
ATOM 677 O O . ARG A 1 84 ? -17.666 3.886 9.579 1.00 70.50 84 ARG A O 1
ATOM 684 N N . PRO A 1 85 ? -16.291 5.693 9.623 1.00 69.88 85 PRO A N 1
ATOM 685 C CA . PRO A 1 85 ? -15.765 6.984 9.147 1.00 69.88 85 PRO A CA 1
ATOM 686 C C . PRO A 1 85 ? -14.700 6.824 8.037 1.00 69.88 85 PRO A C 1
ATOM 688 O O . PRO A 1 85 ? -13.656 6.227 8.267 1.00 69.88 85 PRO A O 1
ATOM 691 N N . ALA A 1 86 ? -14.936 7.392 6.845 1.00 75.38 86 ALA A N 1
ATOM 692 C CA . ALA A 1 86 ? -14.057 7.206 5.678 1.00 75.38 86 ALA A CA 1
ATOM 693 C C . ALA A 1 86 ? -12.686 7.888 5.842 1.00 75.38 86 ALA A C 1
ATOM 695 O O . ALA A 1 86 ? -11.676 7.349 5.396 1.00 75.38 86 ALA A O 1
ATOM 696 N N . TRP A 1 87 ? -12.654 9.039 6.533 1.00 77.69 87 TRP A N 1
ATOM 697 C CA . TRP A 1 87 ? -11.440 9.841 6.729 1.00 77.69 87 TRP A CA 1
ATOM 698 C C . TRP A 1 87 ? -10.304 9.108 7.446 1.00 77.69 87 TRP A C 1
ATOM 700 O O . TRP A 1 87 ? -9.235 8.930 6.859 1.00 77.69 87 TRP A O 1
ATOM 710 N N . PRO A 1 88 ? -10.518 8.617 8.679 1.00 78.56 88 PRO A N 1
ATOM 711 C CA . PRO A 1 88 ? -9.477 7.905 9.408 1.00 78.56 88 PRO A CA 1
ATOM 712 C C . PRO A 1 88 ? -9.108 6.577 8.743 1.00 78.56 88 PRO A C 1
ATOM 714 O O . PRO A 1 88 ? -7.944 6.197 8.797 1.00 78.56 88 PRO A O 1
ATOM 717 N N . VAL A 1 89 ? -10.051 5.890 8.081 1.00 79.75 89 VAL A N 1
ATOM 718 C CA . VAL A 1 89 ? -9.753 4.642 7.354 1.00 79.75 89 VAL A CA 1
ATOM 719 C C . VAL A 1 89 ? -8.800 4.907 6.197 1.00 79.75 89 VAL A C 1
ATOM 721 O O . VAL A 1 89 ? -7.816 4.189 6.061 1.00 79.75 89 VAL A O 1
ATOM 724 N N . ALA A 1 90 ? -9.055 5.938 5.390 1.00 81.38 90 ALA A N 1
ATOM 725 C CA . ALA A 1 90 ? -8.187 6.287 4.272 1.00 81.38 90 ALA A CA 1
ATOM 726 C C . ALA A 1 90 ? -6.780 6.685 4.749 1.00 81.38 90 ALA A C 1
ATOM 728 O O . ALA A 1 90 ? -5.797 6.198 4.195 1.00 81.38 90 ALA A O 1
ATOM 729 N N . MET A 1 91 ? -6.670 7.491 5.814 1.00 82.50 91 MET A N 1
ATOM 730 C CA . MET A 1 91 ? -5.366 7.858 6.383 1.00 82.50 91 MET A CA 1
ATOM 731 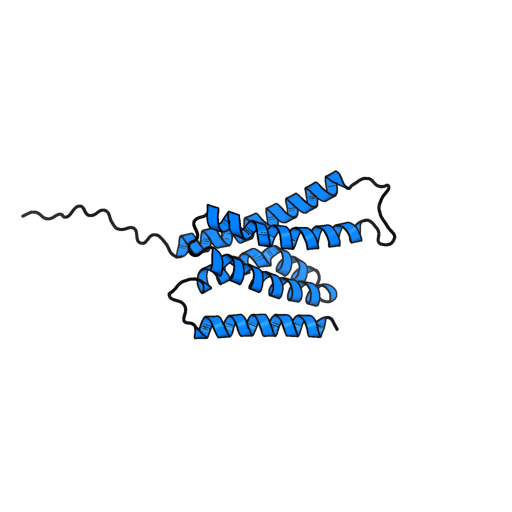C C . MET A 1 91 ? -4.602 6.656 6.950 1.00 82.50 91 MET A C 1
ATOM 733 O O . MET A 1 91 ? -3.426 6.483 6.639 1.00 82.50 91 MET A O 1
ATOM 737 N N . LEU A 1 92 ? -5.258 5.800 7.741 1.00 81.75 92 LEU A N 1
ATOM 738 C CA . LEU A 1 92 ? -4.637 4.586 8.285 1.00 81.75 92 LEU A CA 1
ATOM 739 C C . LEU A 1 92 ? -4.221 3.621 7.172 1.00 81.75 92 LEU A C 1
ATOM 741 O O . LEU A 1 92 ? -3.131 3.060 7.225 1.00 81.75 92 LEU A O 1
ATOM 745 N N . ALA A 1 93 ? -5.064 3.444 6.153 1.00 82.69 93 ALA A N 1
ATOM 746 C CA . ALA A 1 93 ? -4.760 2.580 5.021 1.00 82.69 93 ALA A CA 1
ATOM 747 C C . ALA A 1 93 ? -3.564 3.109 4.225 1.00 82.69 93 ALA A C 1
ATOM 749 O O . ALA A 1 93 ? -2.668 2.330 3.921 1.00 82.69 93 ALA A O 1
ATOM 750 N N . ALA A 1 94 ? -3.512 4.414 3.939 1.00 83.00 94 ALA A N 1
ATOM 751 C CA . ALA A 1 94 ? -2.378 5.041 3.260 1.00 83.00 94 ALA A CA 1
ATOM 752 C C . ALA A 1 94 ? -1.078 4.882 4.063 1.00 83.00 94 ALA A C 1
ATOM 754 O O . ALA A 1 94 ? -0.037 4.554 3.495 1.00 83.00 94 ALA A O 1
ATOM 755 N N . PHE A 1 95 ? -1.148 5.034 5.388 1.00 84.12 95 PHE A N 1
ATOM 756 C CA . PHE A 1 95 ? -0.007 4.820 6.276 1.00 84.12 95 PHE A CA 1
ATOM 757 C C . PHE A 1 95 ? 0.491 3.364 6.244 1.00 84.12 95 PHE A C 1
ATOM 759 O O . PHE A 1 95 ? 1.681 3.119 6.046 1.00 84.12 95 PHE A O 1
ATOM 766 N N . PHE A 1 96 ? -0.413 2.386 6.368 1.00 83.06 96 PHE A N 1
ATOM 767 C CA . PHE A 1 96 ? -0.054 0.966 6.288 1.00 83.06 96 PHE A CA 1
ATOM 768 C C . PHE A 1 96 ? 0.460 0.565 4.903 1.00 83.06 96 PHE A C 1
ATOM 770 O O . PHE A 1 96 ? 1.424 -0.193 4.813 1.00 83.06 96 PHE A O 1
ATOM 777 N N . LEU A 1 97 ? -0.149 1.086 3.835 1.00 83.62 97 LEU A N 1
ATOM 778 C CA . LEU A 1 97 ? 0.307 0.885 2.461 1.00 83.62 97 LEU A CA 1
ATOM 779 C C . LEU A 1 97 ? 1.736 1.386 2.290 1.00 83.62 97 LEU A C 1
ATOM 781 O O . LEU A 1 97 ? 2.566 0.610 1.839 1.00 83.62 97 LEU A O 1
ATOM 785 N N . SER A 1 98 ? 2.036 2.616 2.716 1.00 82.94 98 SER A N 1
ATOM 786 C CA . SER A 1 98 ? 3.382 3.200 2.633 1.00 82.94 98 SER A CA 1
ATOM 787 C C . SER A 1 98 ? 4.437 2.322 3.316 1.00 82.94 98 SER A C 1
ATOM 789 O O . SER A 1 98 ? 5.466 1.993 2.732 1.00 82.94 98 SER A O 1
ATOM 791 N N . ALA A 1 99 ? 4.150 1.835 4.522 1.00 82.94 99 ALA A N 1
ATOM 792 C CA . ALA A 1 99 ? 5.075 0.967 5.238 1.00 82.94 99 ALA A CA 1
ATOM 793 C C . ALA A 1 99 ? 5.245 -0.421 4.582 1.00 82.94 99 ALA A C 1
ATOM 795 O O . ALA A 1 99 ? 6.369 -0.915 4.481 1.00 82.94 99 ALA A O 1
ATOM 796 N N . LEU A 1 100 ? 4.164 -1.043 4.088 1.00 83.94 100 LEU A N 1
ATOM 797 C CA . LEU A 1 100 ? 4.244 -2.304 3.326 1.00 83.94 100 LEU A CA 1
ATOM 798 C C . LEU A 1 100 ? 4.998 -2.126 2.008 1.00 83.94 100 LEU A C 1
ATOM 800 O O . LEU A 1 100 ? 5.715 -3.019 1.570 1.00 83.94 100 LEU A O 1
ATOM 804 N N . TRP A 1 101 ? 4.831 -0.974 1.379 1.00 84.62 101 TRP A N 1
ATOM 805 C CA . TRP A 1 101 ? 5.500 -0.576 0.157 1.00 84.62 101 TRP A CA 1
ATOM 806 C C . TRP A 1 101 ? 7.004 -0.431 0.345 1.00 84.62 101 TRP A C 1
ATOM 808 O O . TRP A 1 101 ? 7.746 -1.078 -0.391 1.00 84.62 101 TRP A O 1
ATOM 818 N N . SER A 1 102 ? 7.445 0.297 1.372 1.00 83.19 102 SER A N 1
ATOM 819 C CA . SER A 1 102 ? 8.869 0.394 1.714 1.00 83.19 102 SER A CA 1
ATOM 820 C C . SER A 1 102 ? 9.466 -0.965 2.066 1.00 83.19 102 SER A C 1
ATOM 822 O O . SER A 1 102 ? 10.572 -1.283 1.641 1.00 83.19 102 SER A O 1
ATOM 824 N N . LEU A 1 103 ? 8.724 -1.808 2.793 1.00 80.81 103 LEU A N 1
ATOM 825 C CA . LEU A 1 103 ? 9.174 -3.169 3.085 1.00 80.81 103 LEU A CA 1
ATOM 826 C C . LEU A 1 103 ? 9.303 -4.009 1.807 1.00 80.81 103 LEU A C 1
ATOM 828 O O . LEU A 1 103 ? 10.267 -4.753 1.647 1.00 80.81 103 LEU A O 1
ATOM 832 N N . GLY A 1 104 ? 8.331 -3.896 0.902 1.00 82.19 104 GLY A N 1
ATOM 833 C CA . GLY A 1 104 ? 8.361 -4.546 -0.400 1.00 82.19 104 GLY A CA 1
ATOM 834 C C . GLY A 1 104 ? 9.598 -4.139 -1.193 1.00 82.19 104 GLY A C 1
ATOM 835 O O . GLY A 1 104 ? 10.320 -5.010 -1.668 1.00 82.19 104 GLY A O 1
ATOM 836 N N . GLU A 1 105 ? 9.888 -2.845 -1.278 1.00 82.25 105 GLU A N 1
ATOM 837 C CA . GLU A 1 105 ? 11.064 -2.307 -1.973 1.00 82.25 105 GLU A CA 1
ATOM 838 C C . GLU A 1 105 ? 12.378 -2.786 -1.348 1.00 82.25 105 GLU A C 1
ATOM 840 O O . GLU A 1 105 ? 13.225 -3.323 -2.060 1.00 82.25 105 GLU A O 1
ATOM 845 N N . ALA A 1 106 ? 12.506 -2.738 -0.020 1.00 80.25 106 ALA A N 1
ATOM 846 C CA . ALA A 1 106 ? 13.683 -3.253 0.682 1.00 80.25 106 ALA A CA 1
ATOM 847 C C . ALA A 1 106 ? 13.893 -4.765 0.456 1.00 80.25 106 ALA A C 1
ATOM 849 O O . ALA A 1 106 ? 15.020 -5.253 0.369 1.00 80.25 106 ALA A O 1
ATOM 850 N N . LEU A 1 107 ? 12.805 -5.532 0.331 1.00 80.12 107 LEU A N 1
ATOM 851 C CA . LEU A 1 107 ? 12.854 -6.970 0.055 1.00 80.12 107 LEU A CA 1
ATOM 852 C C . LEU A 1 107 ? 13.001 -7.304 -1.432 1.00 80.12 107 LEU A C 1
ATOM 854 O O . LEU A 1 107 ? 13.283 -8.462 -1.754 1.00 80.12 107 LEU A O 1
ATOM 858 N N . PHE A 1 108 ? 12.822 -6.341 -2.337 1.00 77.38 108 PHE A N 1
ATOM 859 C CA . PHE A 1 108 ? 12.842 -6.564 -3.784 1.00 77.38 108 PHE A CA 1
ATOM 860 C C . PHE A 1 108 ? 14.190 -7.111 -4.256 1.00 77.38 108 PHE A C 1
ATOM 862 O O . PHE A 1 108 ? 14.237 -8.049 -5.052 1.00 77.38 108 PHE A O 1
ATOM 869 N N . THR A 1 109 ? 15.280 -6.600 -3.682 1.00 70.12 109 THR A N 1
ATOM 870 C CA . THR A 1 109 ? 16.658 -7.019 -3.974 1.00 70.12 109 THR A CA 1
ATOM 871 C C . THR A 1 109 ? 16.973 -8.438 -3.494 1.00 70.12 109 THR A C 1
ATOM 873 O O . THR A 1 109 ? 17.787 -9.123 -4.108 1.00 70.12 109 THR A O 1
ATOM 876 N N . ARG A 1 110 ? 16.320 -8.919 -2.425 1.00 74.44 110 ARG A N 1
ATOM 877 C CA . ARG A 1 110 ? 16.569 -10.257 -1.849 1.00 74.44 110 ARG A CA 1
ATOM 878 C C . ARG A 1 110 ? 15.585 -11.326 -2.313 1.00 74.44 110 ARG A C 1
ATOM 880 O O . ARG A 1 110 ? 15.964 -12.487 -2.448 1.00 74.44 110 ARG A O 1
ATOM 887 N N . ARG A 1 111 ? 14.305 -10.982 -2.471 1.00 80.25 111 ARG A N 1
ATOM 888 C CA . ARG A 1 111 ? 13.212 -11.921 -2.775 1.00 80.25 111 ARG A CA 1
ATOM 889 C C . ARG A 1 111 ? 12.165 -11.262 -3.666 1.00 80.25 111 ARG A C 1
ATOM 891 O O . ARG A 1 111 ? 11.051 -10.977 -3.223 1.00 80.25 111 ARG A O 1
ATOM 898 N N . PHE A 1 112 ? 12.511 -11.110 -4.941 1.00 76.12 112 PHE A N 1
ATOM 899 C CA . PHE A 1 112 ? 11.662 -10.502 -5.968 1.00 76.12 112 PHE A CA 1
ATOM 900 C C . PHE A 1 112 ? 10.209 -11.014 -5.949 1.00 76.12 112 PHE A C 1
ATOM 902 O O . PHE A 1 112 ? 9.278 -10.218 -5.880 1.00 76.12 112 PHE A O 1
ATOM 909 N N . GLY A 1 113 ? 9.993 -12.336 -5.917 1.00 76.81 113 GLY A N 1
ATOM 910 C CA . GLY A 1 113 ? 8.637 -12.903 -5.931 1.00 76.81 113 GLY A CA 1
ATOM 911 C C . GLY A 1 113 ? 7.800 -12.531 -4.700 1.00 76.81 113 GLY A C 1
ATOM 912 O O . GLY A 1 113 ? 6.639 -12.147 -4.825 1.00 76.81 113 GLY A O 1
ATOM 913 N N . VAL A 1 114 ? 8.392 -12.580 -3.502 1.00 79.06 114 VAL A N 1
ATOM 914 C CA . VAL A 1 114 ? 7.688 -12.237 -2.253 1.00 79.06 114 VAL A CA 1
ATOM 915 C C . VAL A 1 114 ? 7.410 -10.739 -2.188 1.00 79.06 114 VAL A C 1
ATOM 917 O O . VAL A 1 114 ? 6.309 -10.348 -1.819 1.00 79.06 114 VAL A O 1
ATOM 920 N N . SER A 1 115 ? 8.377 -9.915 -2.593 1.00 80.12 115 SER A N 1
ATOM 921 C CA . SER A 1 115 ? 8.238 -8.460 -2.659 1.00 80.12 115 SER A CA 1
ATOM 922 C C . SER A 1 115 ? 7.092 -8.047 -3.584 1.00 80.12 115 SER A C 1
ATOM 924 O O . SER A 1 115 ? 6.196 -7.317 -3.165 1.00 80.12 115 SER A O 1
ATOM 926 N N . LEU A 1 116 ? 7.051 -8.594 -4.801 1.00 77.75 116 LEU A N 1
ATOM 927 C CA . LEU A 1 116 ? 6.022 -8.261 -5.783 1.00 77.75 116 LEU A CA 1
ATOM 928 C C . LEU A 1 116 ? 4.625 -8.667 -5.290 1.00 77.75 116 LEU A C 1
ATOM 930 O O . LEU A 1 116 ? 3.672 -7.900 -5.405 1.00 77.75 116 LEU A O 1
ATOM 934 N N . THR A 1 117 ? 4.520 -9.834 -4.648 1.00 79.44 117 THR A N 1
ATOM 935 C CA . THR A 1 117 ? 3.275 -10.290 -4.014 1.00 79.44 117 THR A CA 1
ATOM 936 C C . THR A 1 117 ? 2.873 -9.357 -2.868 1.00 79.44 117 THR A C 1
ATOM 938 O O . THR A 1 117 ? 1.729 -8.919 -2.795 1.00 79.44 117 THR A O 1
ATOM 941 N N . LEU A 1 118 ? 3.807 -8.985 -1.993 1.00 81.06 118 LEU A N 1
ATOM 942 C CA . LEU A 1 118 ? 3.535 -8.083 -0.875 1.00 81.06 118 LEU A CA 1
ATOM 943 C C . LEU A 1 118 ? 3.042 -6.717 -1.367 1.00 81.06 118 LEU A C 1
ATOM 945 O O . LEU A 1 118 ? 2.076 -6.181 -0.836 1.00 81.06 118 LEU A O 1
ATOM 949 N N . ILE A 1 119 ? 3.671 -6.183 -2.410 1.00 78.75 119 ILE A N 1
ATOM 950 C CA . ILE A 1 119 ? 3.325 -4.900 -3.013 1.00 78.75 119 ILE A CA 1
ATOM 951 C C . ILE A 1 119 ? 1.931 -4.958 -3.657 1.00 78.75 119 ILE A C 1
ATOM 953 O O . ILE A 1 119 ? 1.098 -4.098 -3.366 1.00 78.75 119 ILE A O 1
ATOM 957 N N . LEU A 1 120 ? 1.642 -5.981 -4.469 1.00 77.31 120 LEU A N 1
ATOM 958 C CA . LEU A 1 120 ? 0.351 -6.131 -5.156 1.00 77.31 120 LEU A CA 1
ATOM 959 C C . LEU A 1 120 ? -0.808 -6.398 -4.188 1.00 77.31 120 LEU A C 1
ATOM 961 O O . LEU A 1 120 ? -1.883 -5.819 -4.335 1.00 77.31 120 LEU A O 1
ATOM 965 N N . TYR A 1 121 ? -0.589 -7.241 -3.178 1.00 81.69 121 TYR A N 1
ATOM 966 C CA . TYR A 1 121 ? -1.619 -7.630 -2.210 1.00 81.69 121 TYR A CA 1
ATOM 967 C C . TYR A 1 121 ? -1.643 -6.746 -0.955 1.00 81.69 121 TYR A C 1
ATOM 969 O O . TYR A 1 121 ? -2.493 -6.942 -0.085 1.00 81.69 121 TYR A O 1
ATOM 977 N N . SER A 1 122 ? -0.767 -5.740 -0.863 1.00 82.31 122 SER A N 1
ATOM 978 C CA . SER A 1 122 ? -0.694 -4.819 0.283 1.00 82.31 122 SER A CA 1
ATOM 979 C C . SER A 1 122 ? -2.042 -4.169 0.600 1.00 82.31 122 SER A C 1
ATOM 981 O O . SER A 1 122 ? -2.417 -4.087 1.768 1.00 82.31 122 SER A O 1
ATOM 983 N N . GLY A 1 1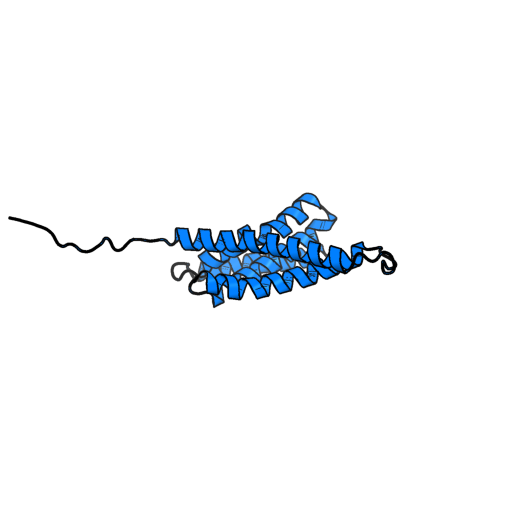23 ? -2.819 -3.788 -0.420 1.00 77.38 123 GLY A N 1
ATOM 984 C CA . GLY A 1 123 ? -4.159 -3.214 -0.255 1.00 77.38 123 GLY A CA 1
ATOM 985 C C . GLY A 1 123 ? -5.149 -4.165 0.422 1.00 77.38 123 GLY A C 1
ATOM 986 O O . GLY A 1 123 ? -5.904 -3.750 1.301 1.00 77.38 123 GLY A O 1
ATOM 987 N N . VAL A 1 124 ? -5.103 -5.456 0.090 1.00 79.69 124 VAL A N 1
ATOM 988 C CA . VAL A 1 124 ? -5.984 -6.476 0.685 1.00 79.69 124 VAL A CA 1
ATOM 989 C C . VAL A 1 124 ? -5.732 -6.623 2.188 1.00 79.69 124 VAL A C 1
ATOM 991 O O . VAL A 1 124 ? -6.643 -6.971 2.929 1.00 79.69 124 VAL A O 1
ATOM 994 N N . ILE A 1 125 ? -4.524 -6.311 2.662 1.00 80.12 125 ILE A N 1
ATOM 995 C CA . ILE A 1 125 ? -4.174 -6.351 4.087 1.00 80.12 125 ILE A CA 1
ATOM 996 C C . ILE A 1 125 ? -4.438 -4.989 4.746 1.00 80.12 125 ILE A C 1
ATOM 998 O O . ILE A 1 125 ? -5.069 -4.913 5.803 1.00 80.12 125 ILE A O 1
ATOM 1002 N N . ALA A 1 126 ? -3.988 -3.905 4.113 1.00 82.88 126 ALA A N 1
ATOM 1003 C CA . ALA A 1 126 ? -4.016 -2.559 4.673 1.00 82.88 126 ALA A CA 1
ATOM 1004 C C . ALA A 1 126 ? -5.440 -2.020 4.867 1.00 82.88 126 ALA A C 1
ATOM 1006 O O . ALA A 1 126 ? -5.733 -1.460 5.923 1.00 82.88 126 ALA A O 1
ATOM 1007 N N . PHE A 1 127 ? -6.342 -2.209 3.896 1.00 77.94 127 PHE A N 1
ATOM 1008 C CA . PHE A 1 127 ? -7.698 -1.653 3.973 1.00 77.94 127 PHE A CA 1
ATOM 1009 C C . PHE A 1 127 ? -8.569 -2.317 5.049 1.00 77.94 127 PHE A C 1
ATOM 1011 O O . PHE A 1 127 ? -9.167 -1.584 5.841 1.00 77.94 127 PHE A O 1
ATOM 1018 N N . PRO A 1 128 ? -8.639 -3.658 5.167 1.00 76.00 128 PRO A N 1
ATOM 1019 C CA . PRO A 1 128 ? -9.363 -4.302 6.263 1.00 76.00 128 PRO A CA 1
ATOM 1020 C C . PRO A 1 128 ? -8.779 -3.965 7.633 1.00 76.00 128 PRO A C 1
ATOM 1022 O O . PRO A 1 128 ? -9.533 -3.744 8.584 1.00 76.00 128 PRO A O 1
ATOM 1025 N N . LEU A 1 129 ? -7.448 -3.887 7.738 1.00 79.81 129 LEU A N 1
ATOM 1026 C CA . LEU A 1 129 ? -6.780 -3.525 8.983 1.00 79.81 1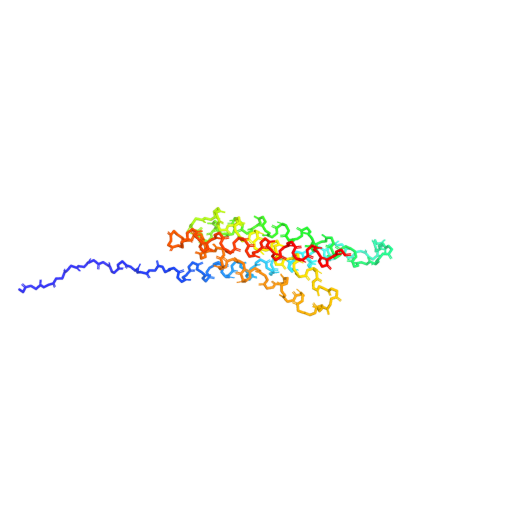29 LEU A CA 1
ATOM 1027 C C . LEU A 1 129 ? -7.118 -2.084 9.386 1.00 79.81 129 LEU A C 1
ATOM 1029 O O . LEU A 1 129 ? -7.529 -1.848 10.521 1.00 79.81 129 LEU A O 1
ATOM 1033 N N . ALA A 1 130 ? -7.041 -1.138 8.450 1.00 81.38 130 ALA A N 1
ATOM 1034 C CA . ALA A 1 130 ? -7.428 0.253 8.666 1.00 81.38 130 ALA A CA 1
ATOM 1035 C C . ALA A 1 130 ? -8.916 0.397 9.016 1.00 81.38 130 ALA A C 1
ATOM 1037 O O . ALA A 1 130 ? -9.265 1.111 9.956 1.00 81.38 130 ALA A O 1
ATOM 1038 N N . ALA A 1 131 ? -9.793 -0.329 8.317 1.00 79.94 131 ALA A N 1
ATOM 1039 C CA . ALA A 1 131 ? -11.226 -0.347 8.594 1.00 79.94 131 ALA A CA 1
ATOM 1040 C C . ALA A 1 131 ? -11.528 -0.870 10.002 1.00 79.94 131 ALA A C 1
ATOM 1042 O O . ALA A 1 131 ? -12.366 -0.300 10.701 1.00 79.94 131 ALA A O 1
ATOM 1043 N N . ARG A 1 132 ? -10.824 -1.920 10.442 1.00 79.50 132 ARG A N 1
ATOM 1044 C CA . ARG A 1 132 ? -10.941 -2.465 11.799 1.00 79.50 132 ARG A CA 1
ATOM 1045 C C . ARG A 1 132 ? -10.442 -1.470 12.842 1.00 79.50 132 ARG A C 1
ATOM 1047 O O . ARG A 1 132 ? -11.118 -1.272 13.845 1.00 79.50 132 ARG A O 1
ATOM 1054 N N . MET A 1 133 ? -9.303 -0.829 12.596 1.00 78.50 133 MET A N 1
ATOM 1055 C CA . MET A 1 133 ? -8.686 0.129 13.520 1.00 78.50 133 MET A CA 1
ATOM 1056 C C . MET A 1 133 ? -9.469 1.429 13.678 1.00 78.50 133 MET A C 1
ATOM 1058 O O . MET A 1 133 ? -9.464 2.019 14.753 1.00 78.50 133 MET A O 1
ATOM 1062 N N . ALA A 1 134 ? -10.183 1.851 12.638 1.00 76.81 134 ALA A N 1
ATOM 1063 C CA . ALA A 1 134 ? -11.053 3.018 12.698 1.00 76.81 134 ALA A CA 1
ATOM 1064 C C . ALA A 1 134 ? -12.392 2.749 13.414 1.00 76.81 134 ALA A C 1
ATOM 1066 O O . ALA A 1 134 ? -13.193 3.673 13.577 1.00 76.81 134 ALA A O 1
ATOM 1067 N N . MET A 1 135 ? -12.681 1.504 13.822 1.00 76.31 135 MET A N 1
ATOM 1068 C CA . MET A 1 135 ? -13.896 1.213 14.580 1.00 76.31 135 MET A CA 1
ATOM 1069 C C . MET A 1 135 ? -13.780 1.757 16.013 1.00 76.31 135 MET A C 1
ATOM 1071 O O . MET A 1 135 ? -12.788 1.492 16.690 1.00 76.31 135 MET A O 1
ATOM 1075 N N . PRO A 1 136 ? -14.833 2.401 16.551 1.00 63.38 136 PRO A N 1
ATOM 1076 C CA . PRO A 1 136 ? -14.815 3.012 17.887 1.00 63.38 136 PRO A CA 1
ATOM 1077 C C . PRO A 1 136 ? -14.684 2.009 19.048 1.00 63.38 136 PRO A C 1
ATOM 1079 O O . PRO A 1 136 ? -14.603 2.409 20.202 1.00 63.38 136 PRO A O 1
ATOM 1082 N N . ARG A 1 137 ? -14.684 0.699 18.763 1.00 67.25 137 ARG A N 1
ATOM 1083 C CA . ARG A 1 137 ? -14.519 -0.376 19.756 1.00 67.25 137 ARG A CA 1
ATOM 1084 C C . ARG A 1 137 ? -13.068 -0.830 19.937 1.00 67.25 137 ARG A C 1
ATOM 1086 O O . ARG A 1 137 ? -12.815 -1.689 20.778 1.00 67.25 137 ARG A O 1
ATOM 1093 N N . VAL A 1 138 ? -12.123 -0.315 19.153 1.00 71.06 138 VAL A N 1
ATOM 1094 C CA . VAL A 1 138 ? -10.707 -0.670 1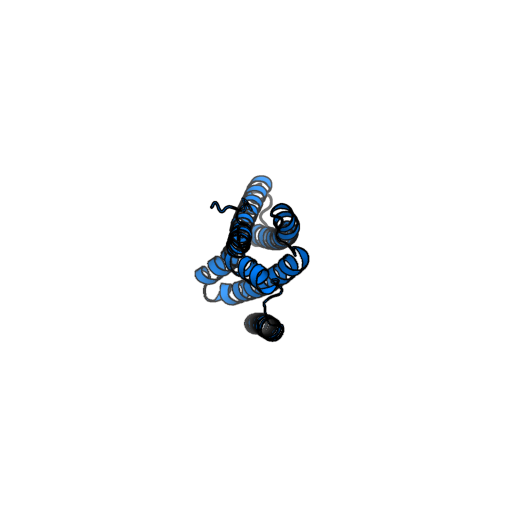9.302 1.00 71.06 138 VAL A CA 1
ATOM 1095 C C . VAL A 1 138 ? -10.084 0.155 20.423 1.00 71.06 138 VAL A C 1
ATOM 1097 O O . VAL A 1 138 ? -10.275 1.366 20.501 1.00 71.06 138 VAL A O 1
ATOM 1100 N N . SER A 1 139 ? -9.326 -0.496 21.307 1.00 78.19 139 SER A N 1
ATOM 1101 C CA . SER A 1 139 ? -8.622 0.209 22.374 1.00 78.19 139 SER A CA 1
ATOM 1102 C C . SER A 1 139 ? -7.506 1.083 21.791 1.00 78.19 139 SER A C 1
ATOM 1104 O O . SER A 1 139 ? -6.696 0.627 20.982 1.00 78.19 139 SER A O 1
ATOM 1106 N N . HIS A 1 140 ? -7.416 2.339 22.239 1.00 75.56 140 HIS A N 1
ATOM 1107 C CA . HIS A 1 140 ? -6.366 3.266 21.798 1.00 75.56 140 HIS A CA 1
ATOM 1108 C C . HIS A 1 140 ? -4.950 2.711 22.004 1.00 75.56 140 HIS A C 1
ATOM 1110 O O . HIS A 1 140 ? -4.057 2.999 21.215 1.00 75.56 140 HIS A O 1
ATOM 1116 N N . ARG A 1 141 ? -4.744 1.858 23.017 1.00 81.38 141 ARG A N 1
ATOM 1117 C CA . ARG A 1 141 ? -3.462 1.171 23.232 1.00 81.38 141 ARG A CA 1
ATOM 1118 C C . ARG A 1 141 ? -3.086 0.279 22.049 1.00 81.38 141 ARG A C 1
ATOM 1120 O O . ARG A 1 141 ? -1.946 0.315 21.611 1.00 81.38 141 ARG A O 1
ATOM 1127 N N . LEU A 1 142 ? -4.031 -0.497 21.520 1.00 79.25 142 LEU A N 1
ATOM 1128 C CA . LEU A 1 142 ? -3.788 -1.414 20.403 1.00 79.25 142 LEU A CA 1
ATOM 1129 C C . LEU A 1 142 ? -3.539 -0.640 19.100 1.00 79.25 142 LEU A C 1
ATOM 1131 O O . LEU A 1 142 ? -2.664 -1.014 18.323 1.00 79.25 142 LEU A O 1
ATOM 1135 N N . LEU A 1 143 ? -4.231 0.490 18.917 1.00 77.81 143 LEU A N 1
ATOM 1136 C CA . LEU A 1 143 ? -3.954 1.433 17.832 1.00 77.81 143 LEU A CA 1
ATOM 1137 C C . LEU A 1 143 ? -2.509 1.961 17.900 1.00 77.81 143 LEU A C 1
ATOM 1139 O O . LEU A 1 143 ? -1.794 1.887 16.906 1.00 77.81 143 LEU A O 1
ATOM 1143 N N . ILE A 1 144 ? -2.063 2.433 19.071 1.00 81.94 144 ILE A N 1
ATOM 1144 C CA . ILE A 1 144 ? -0.694 2.940 19.275 1.00 81.94 144 ILE A CA 1
ATOM 1145 C C . ILE A 1 144 ? 0.341 1.838 19.023 1.00 81.94 144 ILE A C 1
ATOM 1147 O O . ILE A 1 144 ? 1.323 2.083 18.329 1.00 81.94 144 ILE A O 1
ATOM 1151 N N . TRP A 1 145 ? 0.108 0.621 19.525 1.00 85.94 145 TRP A N 1
ATOM 1152 C CA . TRP A 1 145 ? 1.007 -0.514 19.295 1.00 85.94 145 TRP A CA 1
ATOM 1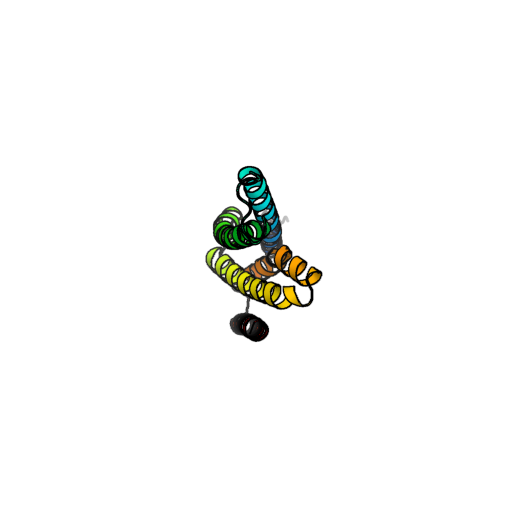153 C C . TRP A 1 145 ? 1.156 -0.853 17.814 1.00 85.94 145 TRP A C 1
ATOM 1155 O O . TRP A 1 145 ? 2.271 -1.073 17.353 1.00 85.94 145 TRP A O 1
ATOM 1165 N N . VAL A 1 146 ? 0.061 -0.870 17.053 1.00 81.00 146 VAL A N 1
ATOM 1166 C CA . VAL A 1 146 ? 0.122 -1.184 15.620 1.00 81.00 146 VAL A CA 1
ATOM 1167 C C . VAL A 1 146 ? 0.747 -0.049 14.820 1.00 81.00 146 VAL A C 1
ATOM 1169 O O . VAL A 1 146 ? 1.566 -0.319 13.948 1.00 81.00 146 VAL A O 1
ATOM 1172 N N . ILE A 1 147 ? 0.440 1.210 15.138 1.00 82.19 147 ILE A N 1
ATOM 1173 C CA . ILE A 1 147 ? 1.124 2.356 14.522 1.00 82.19 147 ILE A CA 1
ATOM 1174 C C . ILE A 1 147 ? 2.630 2.279 14.800 1.00 82.19 147 ILE A C 1
ATOM 1176 O O . ILE A 1 147 ? 3.422 2.391 13.869 1.00 82.19 147 ILE A O 1
ATOM 1180 N N . GLY A 1 148 ? 3.021 2.018 16.051 1.00 83.75 148 GLY A N 1
ATOM 1181 C CA . GLY A 1 148 ? 4.417 1.854 16.452 1.00 83.75 148 GLY A CA 1
ATOM 1182 C C . GLY A 1 148 ? 5.108 0.690 15.741 1.00 83.75 148 GLY A C 1
ATOM 1183 O O . GLY A 1 148 ? 6.230 0.850 15.271 1.00 83.75 148 GLY A O 1
ATOM 1184 N N . LEU A 1 149 ? 4.425 -0.449 15.586 1.00 85.56 149 LEU A N 1
ATOM 1185 C CA . LEU A 1 149 ? 4.933 -1.602 14.840 1.00 85.56 149 LEU A CA 1
ATOM 1186 C C . LEU A 1 149 ? 5.204 -1.243 13.375 1.00 85.56 149 LEU A C 1
ATOM 1188 O O . LEU A 1 149 ? 6.273 -1.554 12.866 1.00 85.56 149 LEU A O 1
ATOM 1192 N N . PHE A 1 150 ? 4.259 -0.581 12.704 1.00 81.19 150 PHE A N 1
ATOM 1193 C CA . PHE A 1 150 ? 4.414 -0.181 11.304 1.00 81.19 150 PHE A CA 1
ATOM 1194 C C . PHE A 1 150 ? 5.491 0.893 11.113 1.00 81.19 150 PHE A C 1
ATOM 1196 O O . PHE A 1 150 ? 6.228 0.834 10.133 1.00 81.19 150 PHE A O 1
ATOM 1203 N N . LEU A 1 151 ? 5.634 1.821 12.064 1.00 82.81 151 LEU A N 1
ATOM 1204 C CA . LEU A 1 151 ? 6.745 2.775 12.100 1.00 82.81 151 LEU A CA 1
ATOM 1205 C C . LEU A 1 151 ? 8.091 2.066 12.248 1.00 82.81 151 LEU A C 1
ATOM 1207 O O . LEU A 1 151 ? 9.000 2.348 11.478 1.00 82.81 151 LEU A O 1
ATOM 1211 N N . ALA A 1 152 ? 8.204 1.120 13.183 1.00 83.88 152 ALA A N 1
ATOM 1212 C CA . ALA A 1 152 ? 9.415 0.323 13.361 1.00 83.88 152 ALA A CA 1
ATOM 1213 C C . ALA A 1 152 ? 9.737 -0.514 12.113 1.00 83.88 152 ALA A C 1
ATOM 1215 O O . ALA A 1 152 ? 10.896 -0.666 11.740 1.00 83.88 152 ALA A O 1
ATOM 1216 N N . LEU A 1 153 ? 8.709 -1.033 11.437 1.00 83.00 153 LEU A N 1
ATOM 1217 C CA . LEU A 1 153 ? 8.868 -1.750 10.175 1.00 83.00 153 LEU A CA 1
ATOM 1218 C C . LEU A 1 153 ? 9.383 -0.833 9.062 1.00 83.00 153 LEU A C 1
ATOM 1220 O O . LEU A 1 153 ? 10.251 -1.230 8.292 1.00 83.00 153 LEU A O 1
ATOM 1224 N N . HIS A 1 154 ? 8.854 0.388 8.988 1.00 78.31 154 HIS A N 1
ATOM 1225 C CA . HIS A 1 154 ? 9.263 1.385 8.009 1.00 78.31 154 HIS A CA 1
ATOM 1226 C C . HIS A 1 154 ? 10.705 1.850 8.251 1.00 78.31 154 HIS A C 1
ATOM 1228 O O . HIS A 1 154 ? 11.497 1.872 7.314 1.00 78.31 154 HIS A O 1
ATOM 1234 N N . THR A 1 155 ? 11.091 2.132 9.501 1.00 82.81 155 THR A N 1
ATOM 1235 C CA . THR A 1 155 ? 12.481 2.487 9.832 1.00 82.81 155 THR A CA 1
ATOM 1236 C C . THR A 1 155 ? 13.441 1.330 9.579 1.00 82.81 155 THR A C 1
ATOM 1238 O O . THR A 1 155 ? 14.524 1.551 9.047 1.00 82.81 155 THR A O 1
ATOM 1241 N N . TYR A 1 156 ? 13.041 0.091 9.882 1.00 83.06 156 TYR A N 1
ATOM 1242 C CA . TYR A 1 156 ? 13.826 -1.101 9.558 1.00 83.06 156 TYR A CA 1
ATOM 1243 C C . TYR A 1 156 ? 14.005 -1.291 8.046 1.00 83.06 156 TYR A C 1
ATOM 1245 O O . TYR A 1 156 ? 15.093 -1.643 7.598 1.00 83.06 156 TYR A O 1
ATOM 1253 N N . ALA A 1 157 ? 12.961 -1.035 7.252 1.00 78.50 157 ALA A N 1
ATOM 1254 C CA . ALA A 1 157 ? 13.040 -1.097 5.795 1.00 78.50 157 ALA A CA 1
ATOM 1255 C C . ALA A 1 157 ? 13.993 -0.035 5.222 1.00 78.50 157 ALA A C 1
ATOM 1257 O O . ALA A 1 157 ? 14.761 -0.355 4.321 1.00 78.50 157 ALA A O 1
ATOM 1258 N N . ILE A 1 158 ? 13.991 1.187 5.771 1.00 78.50 158 ILE A N 1
ATOM 1259 C CA . ILE A 1 158 ? 14.946 2.245 5.395 1.00 78.50 158 ILE A CA 1
ATOM 1260 C C . ILE A 1 158 ? 16.381 1.816 5.732 1.00 78.50 158 ILE A C 1
ATOM 1262 O O . ILE A 1 158 ? 17.251 1.884 4.873 1.00 78.50 158 ILE A O 1
ATOM 1266 N N . LEU A 1 159 ? 16.608 1.288 6.938 1.00 81.31 159 LEU A N 1
ATOM 1267 C CA . LEU A 1 159 ? 17.908 0.762 7.383 1.00 81.31 159 LEU A CA 1
ATOM 1268 C C . LEU A 1 159 ? 18.437 -0.399 6.532 1.00 81.31 159 LEU A C 1
ATOM 1270 O O . LEU A 1 159 ? 19.637 -0.622 6.477 1.00 81.31 159 LEU A O 1
ATOM 1274 N N . LEU A 1 160 ? 17.549 -1.177 5.914 1.00 74.88 160 LEU A N 1
ATOM 1275 C CA . LEU A 1 160 ? 17.912 -2.253 4.988 1.00 74.88 160 LEU A CA 1
ATOM 1276 C C . LEU A 1 160 ? 18.282 -1.749 3.591 1.00 74.88 160 LEU A C 1
ATOM 1278 O O . LEU A 1 160 ? 18.805 -2.535 2.797 1.00 74.88 160 LEU A O 1
ATOM 1282 N N . HIS A 1 161 ? 17.914 -0.509 3.272 1.00 63.56 161 HIS A N 1
ATOM 1283 C CA . HIS A 1 161 ? 18.115 0.090 1.963 1.00 63.56 161 HIS A CA 1
ATOM 1284 C C . HIS A 1 161 ? 19.424 0.896 1.874 1.00 63.56 161 HIS A C 1
ATOM 1286 O O . HIS A 1 161 ? 19.917 1.085 0.758 1.00 63.56 161 HIS A O 1
ATOM 1292 N N . GLU A 1 162 ? 19.970 1.333 3.017 1.00 59.75 162 GLU A N 1
ATOM 1293 C CA . GLU A 1 162 ? 21.348 1.840 3.169 1.00 59.75 162 GLU A CA 1
ATOM 1294 C C . GLU A 1 162 ? 22.389 0.711 3.081 1.00 59.75 162 GLU A C 1
ATOM 1296 O O . GLU A 1 162 ? 23.445 0.950 2.450 1.00 59.75 162 GLU A O 1
#

Organism: NCBI:txid1187855